Protein AF-A0A812MMH2-F1 (afdb_monomer)

Organism: Symbiodinium pilosum (NCBI:txid2952)

Radius of gyration: 21.95 Å; Cα contacts (8 Å, |Δi|>4): 73; chains: 1; bounding box: 48×51×61 Å

Foldseek 3Di:
DVVLCVQQVVCVVPLVSNLVSLLLVLLVCLVDPDDDLVVVLVVVVVVVCVVPVPNDDVVNVVVSVVSSVSSVVSSVVCNVVLVVVLVVLVVVVVPADPVNLLVVLVVVVVVVCVVPVVVCVVDPDDSVVSSVVSVVVSVLSNCCNVVVVVSVVVVVVVVVVVVVVVVVCPPDDDDD

Nearest PDB structures (foldseek):
  8oup-assembly1_A  TM=8.060E-01  e=2.004E+00  Spisula solidissima

Structure (mmCIF, N/CA/C/O backbone):
data_AF-A0A812MMH2-F1
#
_entry.id   AF-A0A812MMH2-F1
#
loop_
_atom_site.group_PDB
_atom_site.id
_atom_site.type_symbol
_atom_site.label_atom_id
_atom_site.label_alt_id
_atom_site.label_comp_id
_atom_site.label_asym_id
_atom_site.label_entity_id
_atom_site.label_seq_id
_atom_site.pdbx_PDB_ins_code
_atom_site.Cartn_x
_atom_site.Cartn_y
_atom_site.Cartn_z
_atom_site.occupancy
_atom_site.B_iso_or_equiv
_atom_site.auth_seq_id
_atom_site.auth_comp_id
_atom_site.auth_asym_id
_atom_site.auth_atom_id
_atom_site.pdbx_PDB_model_num
ATOM 1 N N . MET A 1 1 ? 3.562 -6.654 -10.332 1.00 79.25 1 MET A N 1
ATOM 2 C CA . MET A 1 1 ? 4.452 -5.622 -10.907 1.00 79.25 1 MET A CA 1
ATOM 3 C C . MET A 1 1 ? 3.848 -4.987 -12.151 1.00 79.25 1 MET A C 1
ATOM 5 O O . MET A 1 1 ? 3.617 -3.795 -12.095 1.00 79.25 1 MET A O 1
ATOM 9 N N . LEU A 1 2 ? 3.493 -5.737 -13.207 1.00 83.69 2 LEU A N 1
ATOM 10 C CA . LEU A 1 2 ? 2.845 -5.151 -14.400 1.00 83.69 2 LEU A CA 1
ATOM 11 C C . LEU A 1 2 ? 1.553 -4.379 -14.085 1.00 83.69 2 LEU A C 1
ATOM 13 O O . LEU A 1 2 ? 1.425 -3.246 -14.514 1.00 83.69 2 LEU A O 1
ATOM 17 N N . TYR A 1 3 ? 0.666 -4.926 -13.249 1.00 85.38 3 TYR A N 1
ATOM 18 C CA . TYR A 1 3 ? -0.544 -4.208 -12.819 1.00 85.38 3 TYR A CA 1
ATOM 19 C C . TYR A 1 3 ? -0.243 -2.861 -12.134 1.00 85.38 3 TYR A C 1
ATOM 21 O O . TYR A 1 3 ? -0.952 -1.887 -12.333 1.00 85.38 3 TYR A O 1
ATOM 29 N N . ALA A 1 4 ? 0.857 -2.767 -11.379 1.00 89.06 4 ALA A N 1
ATOM 30 C CA . ALA A 1 4 ? 1.245 -1.509 -10.741 1.00 89.06 4 ALA A CA 1
ATOM 31 C C . ALA A 1 4 ? 1.717 -0.457 -11.761 1.00 89.06 4 ALA A C 1
ATOM 33 O O . ALA A 1 4 ? 1.669 0.731 -11.465 1.00 89.06 4 ALA A O 1
ATOM 34 N N . MET A 1 5 ? 2.144 -0.859 -12.966 1.00 91.25 5 MET A N 1
ATOM 35 C CA . MET A 1 5 ? 2.542 0.085 -14.018 1.00 91.25 5 MET A CA 1
ATOM 36 C C . MET A 1 5 ? 1.373 0.911 -14.540 1.00 91.25 5 MET A C 1
ATOM 38 O O . MET A 1 5 ? 1.577 2.070 -14.892 1.00 91.25 5 MET A O 1
ATOM 42 N N . GLU A 1 6 ? 0.162 0.347 -14.541 1.00 90.94 6 GLU A N 1
ATOM 43 C CA . GLU A 1 6 ? -1.059 1.062 -14.932 1.00 90.94 6 GLU A CA 1
ATOM 44 C C . GLU A 1 6 ? -1.321 2.268 -14.024 1.00 90.94 6 GLU A C 1
ATOM 46 O O . GLU A 1 6 ? -1.833 3.281 -14.490 1.00 90.94 6 GLU A O 1
ATOM 51 N N . SER A 1 7 ? -0.901 2.194 -12.758 1.00 89.38 7 SER A N 1
ATOM 52 C CA . SER A 1 7 ? -0.980 3.315 -11.821 1.00 89.38 7 SER A CA 1
ATOM 53 C C . SER A 1 7 ? 0.295 4.158 -11.779 1.00 89.38 7 SER A C 1
ATOM 55 O O . SER A 1 7 ? 0.214 5.377 -11.676 1.00 89.38 7 SER A O 1
ATOM 57 N N . LEU A 1 8 ? 1.484 3.555 -11.859 1.00 93.25 8 LEU A N 1
ATOM 58 C CA . LEU A 1 8 ? 2.752 4.278 -11.701 1.00 93.25 8 LEU A CA 1
ATOM 59 C C . LEU A 1 8 ? 3.052 5.214 -12.877 1.00 93.25 8 LEU A C 1
ATOM 61 O O . LEU A 1 8 ? 3.476 6.348 -12.663 1.00 93.25 8 LEU A O 1
ATOM 65 N N . VAL A 1 9 ? 2.843 4.753 -14.114 1.00 93.69 9 VAL A N 1
ATOM 66 C CA . VAL A 1 9 ? 3.230 5.509 -15.316 1.00 93.69 9 VAL A CA 1
ATOM 67 C C . VAL A 1 9 ? 2.414 6.800 -15.474 1.00 93.69 9 VAL A C 1
ATOM 69 O O . VAL A 1 9 ? 3.031 7.850 -15.658 1.00 93.69 9 VAL A O 1
ATOM 72 N N . PRO A 1 10 ? 1.069 6.802 -15.343 1.00 93.12 10 PRO A N 1
ATOM 73 C CA . PRO A 1 10 ? 0.288 8.037 -15.469 1.00 93.12 10 PRO A CA 1
ATOM 74 C C . PRO A 1 10 ? 0.607 9.088 -14.400 1.00 93.12 10 PRO A C 1
ATOM 76 O O . PRO A 1 10 ? 0.428 10.280 -14.637 1.00 93.12 10 PRO A O 1
ATOM 79 N N . HIS A 1 11 ? 1.087 8.661 -13.229 1.00 91.44 11 HIS A N 1
ATOM 80 C CA . HIS A 1 11 ? 1.333 9.537 -12.084 1.00 91.44 11 HIS A CA 1
ATOM 81 C C . HIS A 1 11 ? 2.805 9.911 -11.894 1.00 91.44 11 HIS A C 1
ATOM 83 O O . HIS A 1 11 ? 3.135 10.552 -10.903 1.00 91.44 11 HIS A O 1
ATOM 89 N N . VAL A 1 12 ? 3.693 9.582 -12.837 1.00 90.31 12 VAL A N 1
ATOM 90 C CA . VAL A 1 12 ? 5.134 9.874 -12.720 1.00 90.31 12 VAL A CA 1
ATOM 91 C C . VAL A 1 12 ? 5.446 11.367 -12.516 1.00 90.31 12 VAL A C 1
ATOM 93 O O . VAL A 1 12 ? 6.431 11.716 -11.872 1.00 90.31 12 VAL A O 1
ATOM 96 N N . GLY A 1 13 ? 4.590 12.261 -13.022 1.00 88.75 13 GLY A N 1
ATOM 97 C CA . GLY A 1 13 ? 4.711 13.711 -12.824 1.00 88.75 13 GLY A CA 1
ATOM 98 C C . GLY A 1 13 ? 4.202 14.222 -11.469 1.00 88.75 13 GLY A C 1
ATOM 99 O O . GLY A 1 13 ? 4.421 15.384 -11.141 1.00 88.75 13 GLY A O 1
ATOM 100 N N . ASN A 1 14 ? 3.525 13.383 -10.681 1.00 92.81 14 ASN A N 1
ATOM 101 C CA . ASN A 1 14 ? 3.019 13.710 -9.352 1.00 92.81 14 ASN A CA 1
ATOM 102 C C . ASN A 1 14 ? 3.778 12.877 -8.312 1.00 92.81 14 ASN A C 1
ATOM 104 O O . ASN A 1 14 ? 3.483 11.702 -8.103 1.00 92.81 14 ASN A O 1
ATOM 108 N N . ILE A 1 15 ? 4.766 13.498 -7.664 1.00 87.56 15 ILE A N 1
ATOM 109 C CA . ILE A 1 15 ? 5.694 12.817 -6.748 1.00 87.56 15 ILE A CA 1
ATOM 110 C C . ILE A 1 15 ? 4.958 12.171 -5.570 1.00 87.56 15 ILE A C 1
ATOM 112 O O . ILE A 1 15 ? 5.298 11.046 -5.197 1.00 87.56 15 ILE A O 1
ATOM 116 N N . ASP A 1 16 ? 3.955 12.855 -5.016 1.00 90.25 16 ASP A N 1
ATOM 117 C CA . ASP A 1 16 ? 3.184 12.362 -3.875 1.00 90.25 16 ASP A CA 1
ATOM 118 C C . ASP A 1 16 ? 2.373 11.133 -4.280 1.00 90.25 16 ASP A C 1
ATOM 120 O O . ASP A 1 16 ? 2.461 10.080 -3.648 1.00 90.25 16 ASP A O 1
ATOM 124 N N . ARG A 1 17 ? 1.672 11.213 -5.418 1.00 90.88 17 ARG A N 1
ATOM 125 C CA . ARG A 1 17 ? 0.897 10.077 -5.920 1.00 90.88 17 ARG A CA 1
ATOM 126 C C . ARG A 1 17 ? 1.788 8.902 -6.315 1.00 90.88 17 ARG A C 1
ATOM 128 O O . ARG A 1 17 ? 1.475 7.760 -6.001 1.00 90.88 17 ARG A O 1
ATOM 135 N N . MET A 1 18 ? 2.921 9.164 -6.964 1.00 90.88 18 MET A N 1
ATOM 136 C CA . MET A 1 18 ? 3.900 8.129 -7.298 1.00 90.88 18 MET A CA 1
ATOM 137 C C . MET A 1 18 ? 4.425 7.427 -6.040 1.00 90.88 18 MET A C 1
ATOM 139 O O . MET A 1 18 ? 4.677 6.223 -6.071 1.00 90.88 18 MET A O 1
ATOM 143 N N . GLN A 1 19 ? 4.591 8.159 -4.936 1.00 91.94 19 GLN A N 1
ATOM 144 C CA . GLN A 1 19 ? 5.002 7.574 -3.668 1.00 91.94 19 GLN A CA 1
ATOM 145 C C . GLN A 1 19 ? 3.941 6.635 -3.094 1.00 91.94 19 GLN A C 1
ATOM 147 O O . GLN A 1 19 ? 4.288 5.506 -2.759 1.00 91.94 19 GLN A O 1
ATOM 152 N N . GLU A 1 20 ? 2.669 7.037 -3.073 1.00 92.00 20 GLU A N 1
ATOM 153 C CA . GLU A 1 20 ? 1.567 6.162 -2.643 1.00 92.00 20 GLU A CA 1
ATOM 154 C C . GLU A 1 20 ? 1.530 4.854 -3.451 1.00 92.00 20 GLU A C 1
ATOM 156 O O . GLU A 1 20 ? 1.421 3.764 -2.889 1.00 92.00 20 GLU A O 1
ATOM 161 N N . GLU A 1 21 ? 1.680 4.939 -4.775 1.00 93.31 21 GLU A N 1
ATOM 162 C CA . GLU A 1 21 ? 1.699 3.756 -5.643 1.00 93.31 21 GLU A CA 1
ATOM 163 C C . GLU A 1 21 ? 2.928 2.864 -5.380 1.00 93.31 21 GLU A C 1
ATOM 165 O O . GLU A 1 21 ? 2.834 1.634 -5.425 1.00 93.31 21 GLU A O 1
ATOM 170 N N . CYS A 1 22 ? 4.084 3.457 -5.053 1.00 94.44 22 CYS A N 1
ATOM 171 C CA . CYS A 1 22 ? 5.267 2.702 -4.632 1.00 94.44 22 CYS A CA 1
ATOM 172 C C . CYS A 1 22 ? 5.052 2.003 -3.281 1.00 94.44 22 CYS A C 1
ATOM 174 O O . CYS A 1 22 ? 5.511 0.873 -3.112 1.00 94.44 22 CYS A O 1
ATOM 176 N N . ASP A 1 23 ? 4.331 2.624 -2.347 1.00 92.94 23 ASP A N 1
ATOM 177 C CA . ASP A 1 23 ? 4.010 2.033 -1.045 1.00 92.94 23 ASP A CA 1
ATOM 178 C C . ASP A 1 23 ? 3.062 0.837 -1.196 1.00 92.94 23 ASP A C 1
ATOM 180 O O . ASP A 1 23 ? 3.296 -0.233 -0.624 1.00 92.94 23 ASP A O 1
ATOM 184 N N . VAL A 1 24 ? 2.038 0.967 -2.046 1.00 93.56 24 VAL A N 1
ATOM 185 C CA . VAL A 1 24 ? 1.138 -0.140 -2.414 1.00 93.56 24 VAL A CA 1
ATOM 186 C C . VAL A 1 24 ? 1.907 -1.268 -3.106 1.00 93.56 24 VAL A C 1
ATOM 188 O O . VAL A 1 24 ? 1.681 -2.454 -2.825 1.00 93.56 24 VAL A O 1
ATOM 191 N N . LEU A 1 25 ? 2.854 -0.929 -3.986 1.00 94.19 25 LEU A N 1
ATOM 192 C CA . LEU A 1 25 ? 3.721 -1.915 -4.619 1.00 94.19 25 LEU A CA 1
ATOM 193 C C . LEU A 1 25 ? 4.608 -2.624 -3.584 1.00 94.19 25 LEU A C 1
ATOM 195 O O . LEU A 1 25 ? 4.672 -3.853 -3.605 1.00 94.19 25 LEU A O 1
ATOM 199 N N . ALA A 1 26 ? 5.226 -1.903 -2.645 1.00 94.00 26 ALA A N 1
ATOM 200 C CA . ALA A 1 26 ? 6.039 -2.487 -1.578 1.00 94.00 26 ALA A CA 1
ATOM 201 C C . ALA A 1 26 ? 5.223 -3.449 -0.695 1.00 94.00 26 ALA A C 1
ATOM 203 O O . ALA A 1 26 ? 5.664 -4.572 -0.442 1.00 94.00 26 ALA A O 1
ATOM 204 N N . LEU A 1 27 ? 4.001 -3.065 -0.304 1.00 93.88 27 LEU A N 1
ATOM 205 C CA . LEU A 1 27 ? 3.056 -3.933 0.412 1.00 93.88 27 LEU A CA 1
ATOM 206 C C . LEU A 1 27 ? 2.749 -5.215 -0.372 1.00 93.88 27 LEU A C 1
ATOM 208 O O . LEU A 1 27 ? 2.783 -6.316 0.178 1.00 93.88 27 LEU A O 1
ATOM 212 N N . THR A 1 28 ? 2.506 -5.088 -1.677 1.00 92.00 28 THR A N 1
ATOM 213 C CA . THR A 1 28 ? 2.198 -6.231 -2.549 1.00 92.00 28 THR A CA 1
ATOM 214 C C . THR A 1 28 ? 3.395 -7.173 -2.701 1.00 92.00 28 THR A C 1
ATOM 216 O O . THR A 1 28 ? 3.227 -8.398 -2.737 1.00 92.00 28 THR A O 1
ATOM 219 N N . LEU A 1 29 ? 4.602 -6.609 -2.805 1.00 92.19 29 LEU A N 1
ATOM 220 C CA . LEU A 1 29 ? 5.851 -7.350 -2.974 1.00 92.19 29 LEU A CA 1
ATOM 221 C C . LEU A 1 29 ? 6.311 -8.038 -1.687 1.00 92.19 29 LEU A C 1
ATOM 223 O O . LEU A 1 29 ? 6.933 -9.092 -1.769 1.00 92.19 29 LEU A O 1
ATOM 227 N N . ALA A 1 30 ? 5.952 -7.507 -0.515 1.00 91.12 30 ALA A N 1
ATOM 228 C CA . ALA A 1 30 ? 6.337 -8.056 0.787 1.00 91.12 30 ALA A CA 1
ATOM 229 C C . ALA A 1 30 ? 5.845 -9.491 1.051 1.00 91.12 30 ALA A C 1
ATOM 231 O O . ALA A 1 30 ? 6.301 -10.137 1.991 1.00 91.12 30 ALA A O 1
ATOM 232 N N . ARG A 1 31 ? 4.909 -9.993 0.238 1.00 86.38 31 ARG A N 1
ATOM 233 C CA . ARG A 1 31 ? 4.396 -11.370 0.310 1.00 86.38 31 ARG A CA 1
ATOM 234 C C . ARG A 1 31 ? 5.301 -12.391 -0.383 1.00 86.38 31 ARG A C 1
ATOM 236 O O . ARG A 1 31 ? 5.044 -13.585 -0.276 1.00 86.38 31 ARG A O 1
ATOM 243 N N . TYR A 1 32 ? 6.300 -11.931 -1.131 1.00 87.88 32 TYR A N 1
ATOM 244 C CA . TYR A 1 32 ? 7.235 -12.778 -1.860 1.00 87.88 32 TYR A CA 1
ATOM 245 C C . TYR A 1 32 ? 8.615 -12.700 -1.204 1.00 87.88 32 TYR A C 1
ATOM 247 O O . TYR A 1 32 ? 9.137 -11.610 -0.977 1.00 87.88 32 TYR A O 1
ATOM 255 N N . ASP A 1 33 ? 9.232 -13.855 -0.956 1.00 80.12 33 ASP A N 1
ATOM 256 C CA . ASP A 1 33 ? 10.525 -13.928 -0.261 1.00 80.12 33 ASP A CA 1
ATOM 257 C C . ASP A 1 33 ? 11.676 -13.337 -1.084 1.00 80.12 33 ASP A C 1
ATOM 259 O O . ASP A 1 33 ? 12.583 -12.696 -0.551 1.00 80.12 33 ASP A O 1
ATOM 263 N N . LYS A 1 34 ? 11.638 -13.530 -2.407 1.00 85.56 34 LYS A N 1
ATOM 264 C CA . LYS A 1 34 ? 12.666 -13.049 -3.329 1.00 85.56 34 LYS A CA 1
ATOM 265 C C . LYS A 1 34 ? 12.030 -12.240 -4.450 1.00 85.56 34 LYS A C 1
ATOM 267 O O . LYS A 1 34 ? 11.317 -12.773 -5.295 1.00 85.56 34 LYS A O 1
ATOM 272 N N . VAL A 1 35 ? 12.332 -10.947 -4.460 1.00 88.88 35 VAL A N 1
ATOM 273 C CA . VAL A 1 35 ? 11.968 -10.016 -5.533 1.00 88.88 35 VAL A CA 1
ATOM 274 C C . VAL A 1 35 ? 13.225 -9.277 -5.959 1.00 88.88 35 VAL A C 1
ATOM 276 O O . VAL A 1 35 ? 13.873 -8.642 -5.122 1.00 88.88 35 VAL A O 1
ATOM 279 N N . THR A 1 36 ? 13.550 -9.355 -7.245 1.00 91.75 36 THR A N 1
ATOM 280 C CA . THR A 1 36 ? 14.695 -8.667 -7.842 1.00 91.75 36 THR A CA 1
ATOM 281 C C . THR A 1 36 ? 14.182 -7.600 -8.807 1.00 91.75 36 THR A C 1
ATOM 283 O O . THR A 1 36 ? 13.728 -7.907 -9.911 1.00 91.75 36 THR A O 1
ATOM 286 N N . LEU A 1 37 ? 14.223 -6.333 -8.394 1.00 93.25 37 LEU A N 1
ATOM 287 C CA . LEU A 1 37 ? 13.716 -5.225 -9.210 1.00 93.25 37 LEU A CA 1
ATOM 288 C C . LEU A 1 37 ? 14.563 -5.007 -10.477 1.00 93.25 37 LEU A C 1
ATOM 290 O O . LEU A 1 37 ? 14.016 -4.769 -11.553 1.00 93.25 37 LEU A O 1
ATOM 294 N N . SER A 1 38 ? 15.877 -5.210 -10.398 1.00 93.81 38 SER A N 1
ATOM 295 C CA . SER A 1 38 ? 16.785 -5.098 -11.547 1.00 93.81 38 SER A CA 1
ATOM 296 C C . SER A 1 38 ? 16.548 -6.155 -12.641 1.00 93.81 38 SER A C 1
ATOM 298 O O . SER A 1 38 ? 16.654 -5.852 -13.835 1.00 93.81 38 SER A O 1
ATOM 300 N N . GLU A 1 39 ? 16.169 -7.383 -12.270 1.00 94.25 39 GLU A N 1
ATOM 301 C CA . GLU A 1 39 ? 15.783 -8.429 -13.232 1.00 94.25 39 GLU A CA 1
ATOM 302 C C . GLU A 1 39 ? 14.483 -8.047 -13.944 1.00 94.25 39 GLU A C 1
ATOM 304 O O . GLU A 1 39 ? 14.403 -8.127 -15.171 1.00 94.25 39 GLU A O 1
ATOM 309 N N . PHE A 1 40 ? 13.491 -7.545 -13.197 1.00 94.38 40 PHE A N 1
ATOM 310 C CA . PHE A 1 40 ? 12.254 -7.042 -13.792 1.00 94.38 40 PHE A CA 1
ATOM 311 C C . PHE A 1 40 ? 12.525 -5.885 -14.763 1.00 94.38 40 PHE A C 1
ATOM 313 O O . PHE A 1 40 ? 12.014 -5.915 -15.882 1.00 94.38 40 PHE A O 1
ATOM 320 N N . LYS A 1 41 ? 13.375 -4.913 -14.389 1.00 95.19 41 LYS A N 1
ATOM 321 C CA . LYS A 1 41 ? 13.818 -3.824 -15.281 1.00 95.19 41 LYS A CA 1
ATOM 322 C C . LYS A 1 41 ? 14.360 -4.378 -16.595 1.00 95.19 41 LYS A C 1
ATOM 324 O O . LYS A 1 41 ? 13.926 -3.969 -17.666 1.00 95.19 41 LYS A O 1
ATOM 329 N N . SER A 1 42 ? 15.276 -5.340 -16.518 1.00 95.81 42 SER A N 1
ATOM 330 C CA . SER A 1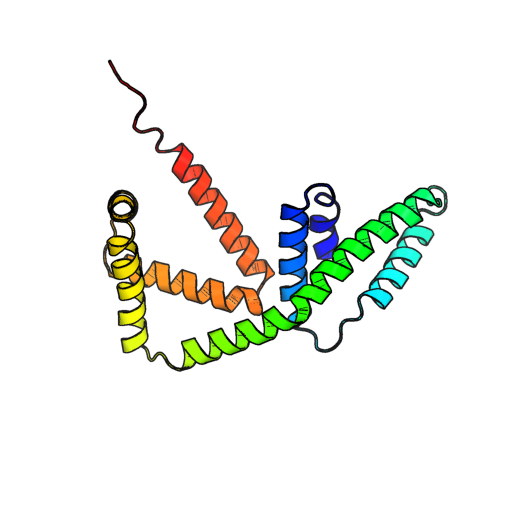 42 ? 15.927 -5.922 -17.697 1.00 95.81 42 SER A CA 1
ATOM 331 C C . SER A 1 42 ? 14.913 -6.554 -18.656 1.00 95.81 42 SER A C 1
ATOM 333 O O . SER A 1 42 ? 14.933 -6.276 -19.857 1.00 95.81 42 SER A O 1
ATOM 335 N N . VAL A 1 43 ? 13.974 -7.342 -18.121 1.00 95.81 43 VAL A N 1
ATOM 336 C CA . VAL A 1 43 ? 12.907 -7.983 -18.907 1.00 95.81 43 VAL A CA 1
ATOM 337 C C . VAL A 1 43 ? 11.928 -6.953 -19.477 1.00 95.81 43 VAL A C 1
ATOM 339 O O . VAL A 1 43 ? 11.543 -7.053 -20.643 1.00 95.81 43 VAL A O 1
ATOM 342 N N . MET A 1 44 ? 11.553 -5.938 -18.695 1.00 94.81 44 MET A N 1
ATOM 343 C CA . MET A 1 44 ? 10.671 -4.852 -19.131 1.00 94.81 44 MET A CA 1
ATOM 344 C 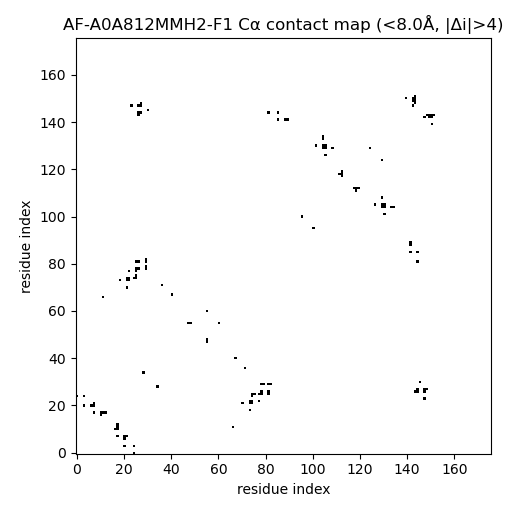C . MET A 1 44 ? 11.273 -4.099 -20.321 1.00 94.81 44 MET A C 1
ATOM 346 O O . MET A 1 44 ? 10.613 -3.935 -21.343 1.00 94.81 44 MET A O 1
ATOM 350 N N . PHE A 1 45 ? 12.544 -3.708 -20.234 1.00 95.94 45 PHE A N 1
ATOM 351 C CA . PHE A 1 45 ? 13.234 -2.997 -21.309 1.00 95.94 45 PHE A CA 1
ATOM 352 C C . PHE A 1 45 ? 13.392 -3.848 -22.569 1.00 95.94 45 PHE A C 1
ATOM 354 O O . PHE A 1 45 ? 13.138 -3.368 -23.672 1.00 95.94 45 PHE A O 1
ATOM 361 N N . ALA A 1 46 ? 13.775 -5.120 -22.426 1.00 96.38 46 ALA A N 1
ATOM 362 C CA . ALA A 1 46 ? 13.839 -6.040 -23.561 1.00 96.38 46 ALA A CA 1
ATOM 363 C C . ALA A 1 46 ? 12.471 -6.179 -24.254 1.00 96.38 46 ALA A C 1
ATOM 365 O O . ALA A 1 46 ? 12.390 -6.145 -25.483 1.00 96.38 46 ALA A O 1
ATOM 366 N N . SER A 1 47 ? 11.395 -6.256 -23.466 1.00 95.50 47 SER A N 1
ATOM 367 C CA . SER A 1 47 ? 10.025 -6.340 -23.978 1.00 95.50 47 SER A CA 1
ATOM 368 C C . SER A 1 47 ? 9.610 -5.060 -24.711 1.00 95.50 47 SER A C 1
ATOM 370 O O . SER A 1 47 ? 9.118 -5.137 -25.832 1.00 95.50 47 SER A O 1
ATOM 372 N N . LEU A 1 48 ? 9.861 -3.880 -24.134 1.00 94.12 48 LEU A N 1
ATOM 373 C CA . LEU A 1 48 ? 9.522 -2.592 -24.752 1.00 94.12 48 LEU A CA 1
ATOM 374 C C . LEU A 1 48 ? 10.258 -2.370 -26.083 1.00 94.12 48 LEU A C 1
ATOM 376 O O . LEU A 1 48 ? 9.628 -1.985 -27.068 1.00 94.12 48 LEU A O 1
ATOM 380 N N . ARG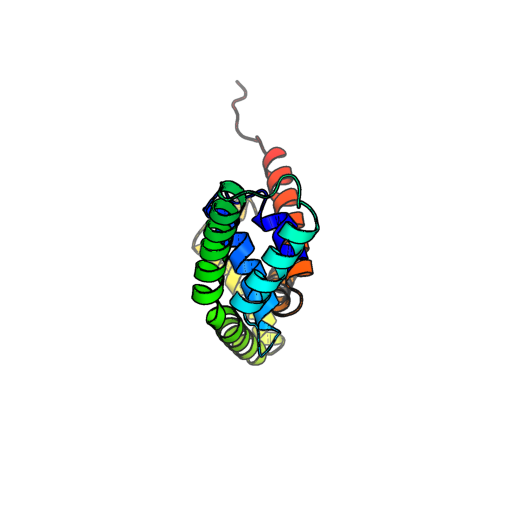 A 1 49 ? 11.559 -2.687 -26.144 1.00 95.25 49 ARG A N 1
ATOM 381 C CA . ARG A 1 49 ? 12.358 -2.632 -27.384 1.00 95.25 49 ARG A CA 1
ATOM 382 C C . ARG A 1 49 ? 11.789 -3.532 -28.476 1.00 95.25 49 ARG A C 1
ATOM 384 O O . ARG A 1 49 ? 11.695 -3.117 -29.626 1.00 95.25 49 ARG A O 1
ATOM 391 N N . SER A 1 50 ? 11.414 -4.755 -28.103 1.00 96.12 50 SER A N 1
ATOM 392 C CA . SER A 1 50 ? 10.865 -5.751 -29.027 1.00 96.12 50 SER A CA 1
ATOM 393 C C . SER A 1 50 ? 9.492 -5.343 -29.572 1.00 96.12 50 SER A C 1
ATOM 395 O O . SER A 1 50 ? 9.197 -5.568 -30.743 1.00 96.12 50 SER A O 1
ATOM 397 N N . LEU A 1 51 ? 8.662 -4.703 -28.743 1.00 95.50 51 LEU A N 1
ATOM 398 C CA . LEU A 1 51 ? 7.310 -4.281 -29.120 1.00 95.50 51 LEU A CA 1
ATOM 399 C C . LEU A 1 51 ? 7.274 -2.960 -29.900 1.00 95.50 51 LEU A C 1
ATOM 401 O O . LEU A 1 51 ? 6.337 -2.731 -30.662 1.00 95.50 51 LEU A O 1
ATOM 405 N N . LEU A 1 52 ? 8.269 -2.084 -29.723 1.00 94.00 52 LEU A N 1
ATOM 406 C CA . LEU A 1 52 ? 8.312 -0.752 -30.338 1.00 94.00 52 LEU A CA 1
ATOM 407 C C . LEU A 1 52 ?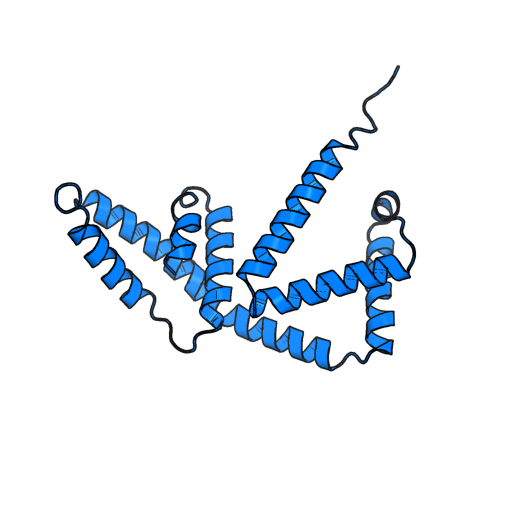 9.591 -0.498 -31.164 1.00 94.00 52 LEU A C 1
ATOM 409 O O . LEU A 1 52 ? 10.142 0.601 -31.088 1.00 94.00 52 LEU A O 1
ATOM 413 N N . PRO A 1 53 ? 10.071 -1.440 -31.999 1.00 90.69 53 PRO A N 1
ATOM 414 C CA . PRO A 1 53 ? 11.415 -1.380 -32.581 1.00 90.69 53 PRO A CA 1
ATOM 415 C C . PRO A 1 53 ? 11.634 -0.176 -33.508 1.00 90.69 53 PRO A C 1
ATOM 417 O O . PRO A 1 53 ? 12.753 0.306 -33.637 1.00 90.69 53 PRO A O 1
ATOM 420 N N . SER A 1 54 ? 10.576 0.341 -34.140 1.00 93.44 54 SER A N 1
ATOM 421 C CA . SER A 1 54 ? 10.656 1.488 -35.054 1.00 93.44 54 SER A CA 1
ATOM 422 C C . SER A 1 54 ? 10.539 2.854 -34.368 1.00 93.44 54 SER A C 1
ATOM 424 O O . SER A 1 54 ? 10.740 3.876 -35.018 1.00 93.44 54 SER A O 1
ATOM 426 N N . ARG A 1 55 ? 10.148 2.894 -33.087 1.00 92.94 55 ARG A N 1
ATOM 427 C CA . ARG A 1 55 ? 9.938 4.135 -32.313 1.00 92.94 55 ARG A CA 1
ATOM 428 C C . ARG A 1 55 ? 10.891 4.257 -31.134 1.00 92.94 55 ARG A C 1
ATOM 430 O O . ARG A 1 55 ? 11.189 5.366 -30.702 1.00 92.94 55 ARG A O 1
ATOM 437 N N . TRP A 1 56 ? 11.340 3.122 -30.613 1.00 94.88 56 TRP A N 1
ATOM 438 C CA . TRP A 1 56 ? 12.228 3.060 -29.474 1.00 94.88 56 TRP A CA 1
ATOM 439 C C . TRP A 1 56 ? 13.584 3.673 -29.821 1.00 94.88 56 TRP A C 1
ATOM 441 O O . TRP A 1 56 ? 14.261 3.247 -30.754 1.00 94.88 56 TRP A O 1
ATOM 451 N N . ASN A 1 57 ? 13.972 4.691 -29.064 1.00 95.19 57 ASN A N 1
ATOM 452 C CA . ASN A 1 57 ? 15.208 5.436 -29.265 1.00 95.19 57 ASN A CA 1
ATOM 453 C C . ASN A 1 57 ? 15.878 5.719 -27.907 1.00 95.19 57 ASN A C 1
ATOM 455 O O . ASN A 1 57 ? 15.366 5.341 -26.852 1.00 95.19 57 ASN A O 1
ATOM 459 N N . MET A 1 58 ? 17.010 6.422 -27.934 1.00 95.69 58 MET A N 1
ATOM 460 C CA . MET A 1 58 ? 17.777 6.739 -26.725 1.00 95.69 58 MET A CA 1
ATOM 461 C C . MET A 1 58 ? 17.017 7.625 -25.722 1.00 95.69 58 MET A C 1
ATOM 463 O O . MET A 1 58 ? 17.245 7.538 -24.520 1.00 95.69 58 MET A O 1
ATOM 467 N N 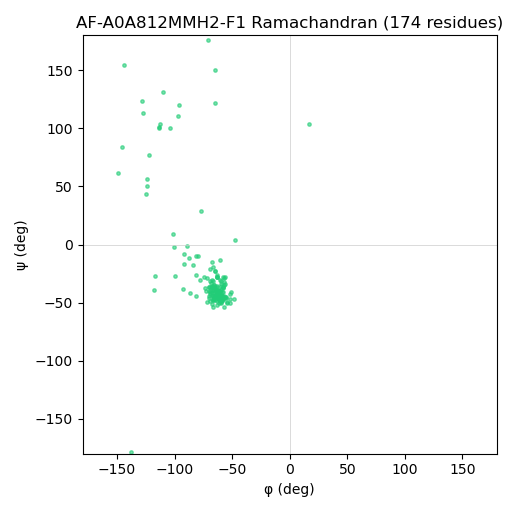. GLU A 1 59 ? 16.088 8.464 -26.180 1.00 96.62 59 GLU A N 1
ATOM 468 C CA . GLU A 1 59 ? 15.266 9.285 -25.283 1.00 96.62 59 GLU A CA 1
ATOM 469 C C . GLU A 1 59 ? 14.291 8.415 -24.485 1.00 96.62 59 GLU A C 1
ATOM 471 O O . GLU A 1 59 ? 14.143 8.606 -23.279 1.00 96.62 59 GLU A O 1
ATOM 476 N N . HIS A 1 60 ? 13.691 7.407 -25.128 1.00 95.69 60 HIS A N 1
ATOM 477 C CA . HIS A 1 60 ? 12.846 6.428 -24.444 1.00 95.69 60 HIS A CA 1
ATOM 478 C C . HIS A 1 60 ? 13.657 5.616 -23.424 1.00 95.69 60 HIS A C 1
ATOM 480 O O . HIS A 1 60 ? 13.199 5.439 -22.298 1.00 95.69 60 HIS A O 1
ATOM 486 N N . GLU A 1 61 ? 14.872 5.179 -23.777 1.00 96.19 61 GLU A N 1
ATOM 487 C CA . GLU A 1 61 ? 15.783 4.490 -22.847 1.00 96.19 61 GLU A CA 1
ATOM 488 C C . GLU A 1 61 ? 16.036 5.308 -21.583 1.00 96.19 61 GLU A C 1
ATOM 490 O O . GLU A 1 61 ? 15.877 4.806 -20.469 1.00 96.19 61 GLU A O 1
ATOM 495 N N . ASN A 1 62 ? 16.396 6.579 -21.756 1.00 96.69 62 ASN A N 1
ATOM 496 C CA . ASN A 1 62 ? 16.700 7.476 -20.650 1.00 96.69 62 ASN A CA 1
ATOM 497 C C . ASN A 1 62 ? 15.458 7.737 -19.789 1.00 96.69 62 ASN A C 1
ATOM 499 O O . ASN A 1 62 ? 15.536 7.653 -18.563 1.00 96.69 62 ASN A O 1
ATOM 503 N N . ALA A 1 63 ? 14.303 7.991 -20.414 1.00 94.94 63 ALA A N 1
ATOM 504 C CA . ALA A 1 63 ? 13.052 8.259 -19.709 1.00 94.94 63 ALA A CA 1
ATOM 505 C C . ALA A 1 63 ? 12.586 7.054 -18.876 1.00 94.94 63 ALA A C 1
ATOM 507 O O . ALA A 1 63 ? 12.293 7.196 -17.688 1.00 94.94 63 ALA A O 1
ATOM 508 N N . TRP A 1 64 ? 12.568 5.855 -19.467 1.00 95.75 64 TRP A N 1
ATOM 509 C CA . TRP A 1 64 ? 12.203 4.629 -18.753 1.00 95.75 64 TRP A CA 1
ATOM 510 C C . TRP A 1 64 ? 13.234 4.248 -17.688 1.00 95.75 64 TRP A C 1
ATOM 512 O O . TRP A 1 64 ? 12.869 3.670 -16.662 1.00 95.75 64 TRP A O 1
ATOM 522 N N . THR A 1 65 ? 14.511 4.583 -17.900 1.00 96.12 65 THR A N 1
ATOM 523 C CA . THR A 1 65 ? 15.581 4.324 -16.923 1.00 96.12 65 THR A CA 1
ATOM 524 C C . THR A 1 65 ? 15.381 5.182 -15.694 1.00 96.12 65 THR A C 1
ATOM 526 O O . THR A 1 65 ? 15.309 4.639 -14.593 1.00 96.12 65 THR A O 1
ATOM 529 N N . TRP A 1 66 ? 15.197 6.485 -15.897 1.00 94.88 66 TRP A N 1
ATOM 530 C CA . TRP A 1 66 ? 14.915 7.428 -14.826 1.00 94.88 66 TRP A CA 1
ATOM 531 C C . TRP A 1 66 ? 13.640 7.051 -14.060 1.00 94.88 66 TRP A C 1
ATOM 533 O O . TRP A 1 66 ? 13.664 6.955 -12.833 1.00 94.88 66 TRP A O 1
ATOM 543 N N . PHE A 1 67 ? 12.547 6.751 -14.774 1.00 94.94 67 PHE A N 1
ATOM 544 C CA . PHE A 1 67 ? 11.293 6.317 -14.155 1.00 94.94 67 PHE A CA 1
ATOM 545 C C . PHE A 1 67 ? 11.507 5.103 -13.247 1.00 94.94 67 PHE A C 1
ATOM 547 O O . PHE A 1 67 ? 11.085 5.105 -12.088 1.00 94.94 67 PHE A O 1
ATOM 554 N N . TRP A 1 68 ? 12.187 4.071 -13.754 1.00 95.75 68 TRP A N 1
ATOM 555 C CA . TRP A 1 68 ? 12.412 2.858 -12.981 1.00 95.75 68 TRP A CA 1
ATOM 556 C C . TRP A 1 68 ? 13.333 3.093 -11.784 1.00 95.75 68 TRP A C 1
ATOM 558 O O . TRP A 1 68 ? 13.057 2.571 -10.711 1.00 95.75 68 TRP A O 1
ATOM 568 N N . GLU A 1 69 ? 14.384 3.901 -11.924 1.00 94.50 69 GLU A N 1
ATOM 569 C CA . GLU A 1 69 ? 15.266 4.258 -10.805 1.00 94.50 69 GLU A CA 1
ATOM 570 C C . GLU A 1 69 ? 14.503 4.963 -9.679 1.00 94.50 69 GLU A C 1
ATOM 572 O O . GLU A 1 69 ? 14.737 4.686 -8.500 1.00 94.50 69 GLU A O 1
ATOM 577 N N . CYS A 1 70 ? 13.542 5.828 -10.018 1.00 93.50 70 CYS A N 1
ATOM 578 C CA . CYS A 1 70 ? 12.659 6.445 -9.033 1.00 93.50 70 CYS A CA 1
ATOM 579 C C . CYS A 1 70 ? 11.786 5.412 -8.305 1.00 93.50 70 CYS A C 1
ATOM 581 O O . CYS A 1 70 ? 11.680 5.468 -7.076 1.00 93.50 70 CYS A O 1
ATOM 583 N N . VAL A 1 71 ? 11.182 4.471 -9.041 1.00 94.75 71 VAL A N 1
ATOM 584 C CA . VAL A 1 71 ? 10.363 3.392 -8.462 1.00 94.75 71 VAL A CA 1
ATOM 585 C C . VAL A 1 71 ? 11.213 2.487 -7.572 1.00 94.75 71 VAL A C 1
ATOM 587 O O . VAL A 1 71 ? 10.877 2.277 -6.410 1.00 94.75 71 VAL A O 1
ATOM 590 N N . GLU A 1 72 ? 12.334 1.990 -8.089 1.00 95.00 72 GLU A N 1
ATOM 591 C CA . GLU A 1 72 ? 13.247 1.082 -7.393 1.00 95.00 72 GLU A CA 1
ATOM 592 C C . GLU A 1 72 ? 13.757 1.702 -6.094 1.00 95.00 72 GLU A C 1
ATOM 594 O O . GLU A 1 72 ? 13.641 1.092 -5.033 1.00 95.00 72 GLU A O 1
ATOM 599 N N . LYS A 1 73 ? 14.205 2.962 -6.137 1.00 94.12 73 LYS A N 1
ATOM 600 C CA . LYS A 1 73 ? 14.653 3.684 -4.943 1.00 94.12 73 LYS A CA 1
ATOM 601 C C . LYS A 1 73 ? 13.571 3.755 -3.860 1.00 94.12 73 LYS A C 1
ATOM 603 O O . LYS A 1 73 ? 13.875 3.526 -2.691 1.00 94.12 73 LYS A O 1
ATOM 608 N N . LYS A 1 74 ? 12.327 4.095 -4.222 1.00 93.50 74 LYS A N 1
ATOM 609 C CA . LYS A 1 74 ? 11.218 4.230 -3.259 1.00 93.50 74 LYS A CA 1
ATOM 610 C C . LYS A 1 74 ? 10.788 2.875 -2.696 1.00 93.50 74 LYS A C 1
ATOM 612 O O . LYS A 1 74 ? 10.642 2.736 -1.485 1.00 93.50 74 LYS A O 1
ATOM 617 N N . VAL A 1 75 ? 10.627 1.873 -3.559 1.00 94.25 75 VAL A N 1
ATOM 618 C CA . VAL A 1 75 ? 10.203 0.527 -3.150 1.00 94.25 75 VAL A CA 1
ATOM 619 C C . VAL A 1 75 ? 11.244 -0.118 -2.237 1.00 94.25 75 VAL A C 1
ATOM 621 O O . VAL A 1 75 ? 10.873 -0.684 -1.211 1.00 94.25 75 VAL A O 1
ATOM 624 N N . GLU A 1 76 ? 12.537 0.002 -2.551 1.00 93.12 76 GLU A N 1
ATOM 625 C CA . GLU A 1 76 ? 13.589 -0.582 -1.711 1.00 93.12 76 GLU A CA 1
ATOM 626 C C . GLU A 1 76 ? 13.748 0.142 -0.374 1.00 93.12 76 GLU A C 1
ATOM 628 O O . GLU A 1 76 ? 13.922 -0.515 0.654 1.00 93.12 76 GLU A O 1
ATOM 633 N N . ALA A 1 77 ? 13.593 1.472 -0.345 1.00 92.50 77 ALA A N 1
ATOM 634 C CA . ALA A 1 77 ? 13.569 2.223 0.910 1.00 92.50 77 ALA A CA 1
ATOM 635 C C . ALA A 1 77 ? 12.465 1.723 1.860 1.00 92.50 77 ALA A C 1
ATOM 637 O O . ALA A 1 77 ? 12.659 1.707 3.077 1.00 92.50 77 ALA A O 1
ATOM 638 N N . ASN A 1 78 ? 11.342 1.257 1.303 1.00 90.00 78 ASN A N 1
ATOM 639 C CA . ASN A 1 78 ? 10.176 0.836 2.072 1.00 90.00 78 ASN A CA 1
ATOM 640 C C . ASN A 1 78 ? 10.045 -0.683 2.250 1.00 90.00 78 ASN A C 1
ATOM 642 O O . ASN A 1 78 ? 9.156 -1.137 2.967 1.00 90.00 78 ASN A O 1
ATOM 646 N N . ARG A 1 79 ? 10.941 -1.490 1.673 1.00 87.69 79 ARG A N 1
ATOM 647 C CA . ARG A 1 79 ? 10.805 -2.955 1.588 1.00 87.69 79 ARG A CA 1
ATOM 648 C C . ARG A 1 79 ? 10.654 -3.667 2.930 1.00 87.69 79 ARG A C 1
ATOM 650 O O . ARG A 1 79 ? 9.917 -4.646 3.036 1.00 87.69 79 ARG A O 1
ATOM 657 N N . GLN A 1 80 ? 11.348 -3.195 3.961 1.00 86.19 80 GLN A N 1
ATOM 658 C CA . GLN A 1 80 ? 11.342 -3.841 5.276 1.00 86.19 80 GLN A CA 1
ATOM 659 C C . GLN A 1 80 ? 10.078 -3.538 6.096 1.00 86.19 80 GLN A C 1
ATOM 661 O O . GLN A 1 80 ? 9.633 -4.384 6.882 1.00 86.19 80 GLN A O 1
ATOM 666 N N . PHE A 1 81 ? 9.478 -2.360 5.899 1.00 89.75 81 PHE A N 1
ATOM 667 C CA . PHE A 1 81 ? 8.416 -1.847 6.763 1.00 89.75 81 PHE A CA 1
ATOM 668 C C . PHE A 1 81 ? 7.140 -2.697 6.739 1.00 89.75 81 PHE A C 1
ATOM 670 O O . PHE A 1 81 ? 6.655 -3.017 7.827 1.00 89.75 81 PHE A O 1
ATOM 677 N N . PRO A 1 82 ? 6.626 -3.167 5.580 1.00 92.25 82 PRO A N 1
ATOM 678 C CA . PRO A 1 82 ? 5.448 -4.026 5.541 1.00 92.25 82 PRO A CA 1
ATOM 679 C C . PRO A 1 82 ? 5.547 -5.241 6.464 1.00 92.25 82 PRO A C 1
ATOM 681 O O . PRO A 1 82 ? 4.641 -5.514 7.249 1.00 92.25 82 PRO A O 1
ATOM 684 N N . SER A 1 83 ? 6.679 -5.947 6.424 1.00 89.69 83 SER A N 1
ATOM 685 C CA . SER A 1 83 ? 6.890 -7.153 7.229 1.00 89.69 83 SER A CA 1
ATOM 686 C C . SER A 1 83 ? 6.984 -6.848 8.731 1.00 89.69 83 SER A C 1
ATOM 688 O O . SER A 1 83 ? 6.501 -7.619 9.567 1.00 89.69 83 SER A O 1
ATOM 690 N N . GLN A 1 84 ? 7.597 -5.717 9.089 1.00 91.62 84 GLN A N 1
ATOM 691 C CA . GLN A 1 84 ? 7.767 -5.280 10.469 1.00 91.62 84 GLN A CA 1
ATOM 692 C C . GLN A 1 84 ? 6.433 -4.827 11.067 1.00 91.62 84 GLN A C 1
ATOM 694 O O . GLN A 1 84 ? 6.052 -5.283 12.148 1.00 91.62 84 GLN A O 1
ATOM 699 N N . TYR A 1 85 ? 5.702 -3.970 10.355 1.00 93.75 85 TYR A N 1
ATOM 700 C CA . TYR A 1 85 ? 4.435 -3.417 10.820 1.00 93.75 85 TYR A CA 1
ATOM 701 C C . TYR A 1 85 ? 3.333 -4.468 10.857 1.00 93.75 85 TYR A C 1
ATOM 703 O O . TYR A 1 85 ? 2.617 -4.542 11.853 1.00 93.75 85 TYR A O 1
ATOM 711 N N . HIS A 1 86 ? 3.262 -5.361 9.864 1.00 93.69 86 HIS A N 1
ATOM 712 C CA . HIS A 1 86 ? 2.325 -6.484 9.900 1.00 93.69 86 HIS A CA 1
ATOM 713 C C . HIS A 1 86 ? 2.567 -7.374 11.126 1.00 93.69 86 HIS A C 1
ATOM 715 O O . HIS A 1 86 ? 1.630 -7.739 11.835 1.00 93.69 86 HIS A O 1
ATOM 721 N N . ARG A 1 87 ? 3.831 -7.687 11.437 1.00 93.12 87 ARG A N 1
ATOM 722 C CA . ARG A 1 87 ? 4.182 -8.485 12.621 1.00 93.12 87 ARG A CA 1
ATOM 723 C C . ARG A 1 87 ? 3.777 -7.792 13.919 1.00 93.12 87 ARG A C 1
ATOM 725 O O . ARG A 1 87 ? 3.231 -8.450 14.803 1.00 93.12 87 ARG A O 1
ATOM 732 N N . CYS A 1 88 ? 4.037 -6.489 14.024 1.00 94.94 88 CYS A N 1
ATOM 733 C CA . CYS A 1 88 ? 3.656 -5.684 15.182 1.00 94.94 88 CYS A CA 1
ATOM 734 C C . CYS A 1 88 ? 2.133 -5.670 15.364 1.00 94.94 88 CYS A C 1
ATOM 736 O O . CYS A 1 88 ? 1.642 -6.027 16.433 1.00 94.94 88 CYS A O 1
ATOM 738 N N . LEU A 1 89 ? 1.389 -5.369 14.296 1.00 94.44 89 LEU A N 1
ATOM 739 C CA . LEU A 1 89 ? -0.071 -5.330 14.305 1.00 94.44 89 LEU A CA 1
ATOM 740 C C . LEU A 1 89 ? -0.672 -6.691 14.669 1.00 94.44 89 LEU A C 1
ATOM 742 O O . LEU A 1 89 ? -1.552 -6.768 15.519 1.00 94.44 89 LEU A O 1
ATOM 746 N N . ARG A 1 90 ? -0.168 -7.778 14.077 1.00 94.50 90 ARG A N 1
ATOM 747 C CA . ARG A 1 90 ? -0.631 -9.135 14.388 1.00 94.50 90 ARG A CA 1
ATOM 748 C C . ARG A 1 90 ? -0.380 -9.494 15.852 1.00 94.50 90 ARG A C 1
ATOM 750 O O . ARG A 1 90 ? -1.260 -10.053 16.494 1.00 94.50 90 ARG A O 1
ATOM 757 N N . SER A 1 91 ? 0.800 -9.157 16.378 1.00 95.44 91 SER A N 1
ATOM 758 C CA . SER A 1 91 ? 1.138 -9.365 17.792 1.00 95.44 91 SER A CA 1
ATOM 759 C C . SER A 1 91 ? 0.200 -8.578 18.710 1.00 95.44 91 SER A C 1
ATOM 761 O O . SER A 1 91 ? -0.358 -9.147 19.644 1.00 95.44 91 SER A O 1
ATOM 763 N N . PHE A 1 92 ? -0.032 -7.298 18.406 1.00 94.12 92 PHE A N 1
ATOM 764 C CA . PHE A 1 92 ? -0.964 -6.443 19.140 1.00 94.12 92 PHE A CA 1
ATOM 765 C C . PHE A 1 92 ? -2.378 -7.035 19.160 1.00 94.12 92 PHE A C 1
ATOM 767 O O . PHE A 1 92 ? -2.918 -7.275 20.235 1.00 94.12 92 PHE A O 1
ATOM 774 N N . LEU A 1 93 ? -2.937 -7.361 17.991 1.00 92.81 93 LEU A N 1
ATOM 775 C CA . LEU A 1 93 ? -4.287 -7.919 17.884 1.00 92.81 93 LEU A CA 1
ATOM 776 C C . LEU A 1 93 ? -4.417 -9.279 18.578 1.00 92.81 93 LEU A C 1
ATOM 778 O O . LEU A 1 93 ? -5.443 -9.545 19.188 1.00 92.81 93 LEU A O 1
ATOM 782 N N . SER A 1 94 ? -3.379 -10.121 18.542 1.00 93.25 94 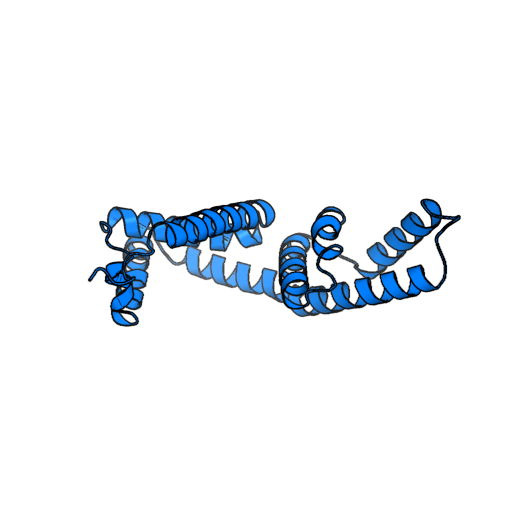SER A N 1
ATOM 783 C CA . SER A 1 94 ? -3.414 -11.440 19.194 1.00 93.25 94 SER A CA 1
ATOM 784 C C . SER A 1 94 ? -3.464 -11.389 20.724 1.00 93.25 94 SER A C 1
ATOM 786 O O . SER A 1 94 ? -3.750 -12.401 21.355 1.00 93.25 94 SER A O 1
ATOM 788 N N . ARG A 1 95 ? -3.158 -10.231 21.322 1.00 94.19 95 ARG A N 1
ATOM 789 C CA . ARG A 1 95 ? -3.193 -10.016 22.776 1.00 94.19 95 ARG A CA 1
ATOM 790 C C . ARG A 1 95 ? -4.533 -9.479 23.273 1.00 94.19 95 ARG A C 1
ATOM 792 O O . ARG A 1 95 ? -4.704 -9.368 24.480 1.00 94.19 95 ARG A O 1
ATOM 799 N N . LEU A 1 96 ? -5.442 -9.115 22.370 1.00 93.94 96 LEU A N 1
ATOM 800 C CA . LEU A 1 96 ? -6.765 -8.613 22.718 1.00 93.94 96 LEU A CA 1
ATOM 801 C C . LEU A 1 96 ? -7.758 -9.773 22.638 1.00 93.94 96 LEU A C 1
ATOM 803 O O . LEU A 1 96 ? -8.047 -10.263 21.546 1.00 93.94 96 LEU A O 1
ATOM 807 N N . ASP A 1 97 ? -8.273 -10.211 23.785 1.00 94.50 97 ASP A N 1
ATOM 808 C CA . ASP A 1 97 ? -9.449 -11.081 23.814 1.00 94.50 97 ASP A CA 1
ATOM 809 C C . ASP A 1 97 ? -10.720 -10.305 23.418 1.00 94.50 97 ASP A C 1
ATOM 811 O O . ASP A 1 97 ? -10.681 -9.103 23.141 1.00 94.50 97 ASP A O 1
ATOM 815 N N . GLU A 1 98 ? -11.854 -11.001 23.318 1.00 92.38 98 GLU A N 1
ATOM 816 C CA . GLU A 1 98 ? -13.096 -10.409 22.808 1.00 92.38 98 GLU A CA 1
ATOM 817 C C . GLU A 1 98 ? -13.596 -9.247 23.681 1.00 92.38 98 GLU A C 1
ATOM 819 O O . GLU A 1 98 ? -13.974 -8.199 23.144 1.00 92.38 98 GLU A O 1
ATOM 824 N N . ASP A 1 99 ? -13.515 -9.395 25.005 1.00 94.56 99 ASP A N 1
ATOM 825 C CA . ASP A 1 99 ? -13.944 -8.378 25.966 1.00 94.56 99 ASP A CA 1
ATOM 826 C C . ASP A 1 99 ? -13.019 -7.154 25.929 1.00 94.56 99 ASP A C 1
ATOM 828 O O . ASP A 1 99 ? -13.484 -6.020 25.771 1.00 94.56 99 ASP A O 1
ATOM 832 N N . THR A 1 100 ? -11.699 -7.365 25.969 1.00 94.94 100 THR A N 1
ATOM 833 C CA . THR A 1 100 ? -10.704 -6.285 25.880 1.00 94.94 100 THR A CA 1
ATOM 834 C C . THR A 1 100 ? -10.814 -5.554 24.546 1.00 94.94 100 THR A C 1
ATOM 836 O O . THR A 1 100 ? -10.737 -4.326 24.489 1.00 94.94 100 THR A O 1
ATOM 839 N N . LEU A 1 101 ? -11.054 -6.280 23.451 1.00 94.56 101 LEU A N 1
ATOM 840 C CA . LEU A 1 101 ? -11.257 -5.691 22.132 1.00 94.56 101 LEU A CA 1
ATOM 841 C C . LEU A 1 101 ? -12.531 -4.835 22.076 1.00 94.56 101 LEU A C 1
ATOM 843 O O . LEU A 1 101 ? -12.541 -3.797 21.408 1.00 94.56 101 LEU A O 1
ATOM 847 N N . ALA A 1 102 ? -13.615 -5.255 22.732 1.00 93.50 102 ALA A N 1
ATOM 848 C CA . ALA A 1 102 ? -14.860 -4.491 22.783 1.00 93.50 102 ALA A CA 1
ATOM 849 C C . ALA A 1 102 ? -14.692 -3.161 23.535 1.00 93.50 102 ALA A C 1
ATOM 851 O O . ALA A 1 102 ? -15.216 -2.141 23.072 1.00 93.50 102 ALA A O 1
ATOM 852 N N . VAL A 1 103 ? -13.931 -3.170 24.634 1.00 95.06 103 VAL A N 1
ATOM 853 C CA . VAL A 1 103 ? -13.564 -1.972 25.407 1.00 95.06 103 VAL A CA 1
ATOM 854 C C . VAL A 1 103 ? -12.654 -1.059 24.587 1.00 95.06 103 VAL A C 1
ATOM 856 O O . VAL A 1 103 ? -13.017 0.089 24.329 1.00 95.06 103 VAL A O 1
ATOM 859 N N . PHE A 1 104 ? -11.548 -1.593 24.056 1.00 95.62 104 PHE A N 1
ATOM 860 C CA . PHE A 1 104 ? -10.590 -0.847 23.233 1.00 95.62 104 PHE A CA 1
ATOM 861 C C . PHE A 1 104 ? -11.270 -0.097 22.078 1.00 95.62 104 PHE A C 1
ATOM 863 O O . PHE A 1 104 ? -10.972 1.065 21.804 1.00 95.62 104 PHE A O 1
ATOM 870 N N . LYS A 1 105 ? -12.232 -0.742 21.400 1.00 95.38 105 LYS A N 1
ATOM 871 C CA . LYS A 1 105 ? -12.963 -0.127 20.282 1.00 95.38 105 LYS A CA 1
ATOM 872 C C . LYS A 1 105 ? -13.714 1.147 20.672 1.00 95.38 105 LYS A C 1
ATOM 874 O O . LYS A 1 105 ? -13.905 1.996 19.805 1.00 95.38 105 LYS A O 1
ATOM 879 N N . LEU A 1 106 ? -14.186 1.255 21.913 1.00 95.19 106 LEU A N 1
ATOM 880 C CA . LEU A 1 106 ? -14.888 2.438 22.412 1.00 95.19 106 LEU A CA 1
ATOM 881 C C . LEU A 1 106 ? -13.912 3.486 22.954 1.00 95.19 106 LEU A C 1
ATOM 883 O O . LEU A 1 106 ? -14.065 4.658 22.616 1.00 95.19 106 LEU A O 1
ATOM 887 N N . GLU A 1 107 ? -12.874 3.069 23.684 1.00 95.94 107 GLU A N 1
ATOM 888 C CA . GLU A 1 107 ? -11.841 3.965 24.234 1.00 95.94 107 GLU A CA 1
ATOM 889 C C . GLU A 1 107 ? -11.148 4.809 23.154 1.00 95.94 107 GLU A C 1
ATOM 891 O O . GLU A 1 107 ? -10.816 5.976 23.377 1.00 95.94 107 GLU A O 1
ATOM 896 N N . VAL A 1 108 ? -10.976 4.254 21.947 1.00 94.62 108 VAL A N 1
ATOM 897 C CA . VAL A 1 108 ? -10.461 5.005 20.790 1.00 94.62 108 VAL A CA 1
ATOM 898 C C . VAL A 1 108 ? -11.349 6.209 20.467 1.00 94.62 108 VAL A C 1
ATOM 900 O O . VAL A 1 108 ? -10.833 7.302 20.228 1.00 94.62 108 VAL A O 1
ATOM 903 N N . PHE A 1 109 ? -12.674 6.040 20.472 1.00 92.81 109 PHE A N 1
ATOM 904 C CA . PHE A 1 109 ? -13.597 7.143 20.206 1.00 92.81 109 PHE A CA 1
ATOM 905 C C . PHE A 1 109 ? -13.686 8.113 21.377 1.00 92.81 109 PHE A C 1
ATOM 907 O O . PHE A 1 109 ? -13.744 9.312 21.139 1.00 92.81 109 PHE A O 1
ATOM 914 N N . GLU A 1 110 ? -13.644 7.634 22.619 1.00 92.44 110 GLU A N 1
ATOM 915 C CA . GLU A 1 110 ? -13.589 8.513 23.793 1.00 92.44 110 GLU A CA 1
ATOM 916 C C . GLU A 1 110 ? -12.352 9.416 23.744 1.00 92.44 110 GLU A C 1
ATOM 918 O O . GLU A 1 110 ? -12.465 10.637 23.856 1.00 92.44 110 GLU A O 1
ATOM 923 N N . THR A 1 111 ? -11.186 8.834 23.454 1.00 94.62 111 THR A N 1
ATOM 924 C CA . THR A 1 111 ? -9.935 9.579 23.272 1.00 94.62 111 THR A CA 1
ATOM 925 C C . THR A 1 111 ? -10.038 10.554 22.100 1.00 94.62 111 THR A C 1
ATOM 927 O O . THR A 1 111 ? -9.617 11.705 22.205 1.00 94.62 111 THR A O 1
ATOM 930 N N . PHE A 1 112 ? -10.617 10.130 20.976 1.00 92.31 112 PHE A N 1
ATOM 931 C CA . PHE A 1 112 ? -10.816 10.991 19.810 1.00 92.31 112 PHE A CA 1
ATOM 932 C C . PHE A 1 112 ? -11.726 12.190 20.118 1.00 92.31 112 PHE A C 1
ATOM 934 O O . PHE A 1 112 ? -11.368 13.324 19.806 1.00 92.31 112 PHE A O 1
ATOM 941 N N . PHE A 1 113 ? -12.858 11.965 20.788 1.00 91.62 113 PHE A N 1
ATOM 942 C CA . PHE A 1 113 ? -13.805 13.013 21.167 1.00 91.62 113 PHE A CA 1
ATOM 943 C C . PHE A 1 113 ? -13.256 13.957 22.239 1.00 91.62 113 PHE A C 1
ATOM 945 O O . PHE A 1 113 ? -13.594 15.138 22.211 1.00 91.62 113 PHE A O 1
ATOM 952 N N . ALA A 1 114 ? -12.400 13.468 23.140 1.00 92.81 114 ALA A N 1
ATOM 953 C CA . ALA A 1 114 ? -11.715 14.296 24.131 1.00 92.81 114 ALA A CA 1
ATOM 954 C C . ALA A 1 114 ? -10.652 15.208 23.495 1.00 92.81 114 ALA A C 1
ATOM 956 O O . ALA A 1 114 ? -10.483 16.348 23.914 1.00 92.81 114 ALA A O 1
ATOM 957 N N . ASN A 1 115 ? -9.950 14.727 22.464 1.00 94.69 115 ASN A N 1
ATOM 958 C CA . ASN A 1 115 ? -8.939 15.518 21.752 1.00 94.69 115 ASN A CA 1
ATOM 959 C C . ASN A 1 115 ? -9.533 16.419 20.657 1.00 94.69 115 ASN A C 1
ATOM 961 O O . ASN A 1 115 ? -8.874 17.346 20.190 1.00 94.69 115 ASN A O 1
ATOM 965 N N . SER A 1 116 ? -10.761 16.147 20.215 1.00 91.00 116 SER A N 1
ATOM 966 C CA . SER A 1 116 ? -11.442 16.921 19.181 1.00 91.00 116 SER A CA 1
ATOM 967 C C . SER A 1 116 ? -12.942 16.976 19.449 1.00 91.00 116 SER A C 1
ATOM 969 O O . SER A 1 116 ? -13.723 16.218 18.874 1.00 91.00 116 SER A O 1
ATOM 971 N N . GLU A 1 117 ? -13.374 17.911 20.293 1.00 86.38 117 GLU A N 1
ATOM 972 C CA . GLU A 1 117 ? -14.793 18.061 20.649 1.00 86.38 117 GLU A CA 1
ATOM 973 C C . GLU A 1 117 ? -15.687 18.303 19.422 1.00 86.38 117 GLU A C 1
ATOM 975 O O . GLU A 1 117 ? -16.786 17.757 19.328 1.00 86.38 117 GLU A O 1
ATOM 980 N N . GLN A 1 118 ? -15.189 19.048 18.427 1.00 87.38 118 GLN A N 1
ATOM 981 C CA . GLN A 1 118 ? -15.912 19.330 17.180 1.00 87.38 118 GLN A CA 1
ATOM 982 C C . GLN A 1 118 ? -16.319 18.058 16.428 1.00 87.38 118 GLN A C 1
ATOM 984 O O . GLN A 1 118 ? -17.335 18.047 15.734 1.00 87.38 118 GLN A O 1
ATOM 989 N N . SER A 1 119 ? -15.569 16.965 16.583 1.00 84.44 119 SER A N 1
ATOM 990 C CA . SER A 1 119 ? -15.886 15.701 15.922 1.00 84.44 119 SER A CA 1
ATOM 991 C C . SER A 1 119 ? -17.206 15.081 16.404 1.00 84.44 119 SER A C 1
ATOM 993 O O . SER A 1 119 ? -17.858 14.371 15.635 1.00 84.44 119 SER A O 1
ATOM 995 N N . GLN A 1 120 ? -17.677 15.426 17.610 1.00 81.62 120 GLN A N 1
ATOM 996 C CA . GLN A 1 120 ? -18.979 14.989 18.129 1.00 81.62 120 GLN A CA 1
ATOM 997 C C . GLN A 1 120 ? -20.162 15.546 17.318 1.00 81.62 120 GLN A C 1
ATOM 999 O O . GLN A 1 120 ? -21.240 14.948 17.309 1.00 81.62 120 GLN A O 1
ATOM 1004 N N . LEU A 1 121 ? -19.969 16.663 16.603 1.00 83.50 121 LEU A N 1
ATOM 1005 C CA . LEU A 1 121 ? -20.979 17.235 15.704 1.00 83.50 121 LEU A CA 1
ATOM 1006 C C . LEU A 1 121 ? -21.160 16.393 14.435 1.00 83.50 121 LEU A C 1
ATOM 1008 O O . LEU A 1 121 ? -22.247 16.360 13.862 1.00 83.50 121 LEU A O 1
ATOM 1012 N N . PHE A 1 122 ? -20.102 15.701 14.006 1.00 80.06 122 PHE A N 1
ATOM 1013 C CA . PHE A 1 122 ? -20.079 14.926 12.765 1.00 80.06 122 PHE A CA 1
ATOM 1014 C C . PHE A 1 122 ? -20.292 13.428 12.997 1.00 80.06 122 PHE A C 1
ATOM 1016 O O . PHE A 1 122 ? -20.815 12.738 12.123 1.00 80.06 122 PHE A O 1
ATOM 1023 N N . LEU A 1 123 ? -19.922 12.917 14.173 1.00 82.19 123 LEU A N 1
ATOM 1024 C CA . LEU A 1 123 ? -20.001 11.500 14.509 1.00 82.19 123 LEU A CA 1
ATOM 1025 C C . LEU A 1 123 ? -20.869 11.269 15.752 1.00 82.19 123 LEU A C 1
ATOM 1027 O O . LEU A 1 123 ? -20.379 10.975 16.839 1.00 82.19 123 LEU A O 1
ATOM 1031 N N . ARG A 1 124 ? -22.192 11.346 15.567 1.00 80.56 124 ARG A N 1
ATOM 1032 C CA . ARG A 1 124 ? -23.187 10.992 16.590 1.00 80.56 124 ARG A CA 1
ATOM 1033 C C . ARG A 1 124 ? -23.813 9.636 16.263 1.00 80.56 124 ARG A C 1
ATOM 1035 O O . ARG A 1 124 ? -24.690 9.535 15.407 1.00 80.56 124 ARG A O 1
ATOM 1042 N N . ALA A 1 125 ? -23.357 8.581 16.930 1.00 84.44 125 ALA A N 1
ATOM 1043 C CA . ALA A 1 125 ? -23.827 7.218 16.697 1.00 84.44 125 ALA A CA 1
ATOM 1044 C C . ALA A 1 125 ? -23.892 6.412 18.002 1.00 84.44 125 ALA A C 1
ATOM 1046 O O . ALA A 1 125 ? -23.161 6.686 18.946 1.00 84.44 125 ALA A O 1
ATOM 1047 N N . ALA A 1 126 ? -24.755 5.394 18.047 1.00 90.44 126 ALA A N 1
ATOM 1048 C CA . ALA A 1 126 ? -24.827 4.481 19.188 1.00 90.44 126 ALA A CA 1
ATOM 1049 C C . ALA A 1 126 ? -23.529 3.664 19.345 1.00 90.44 126 ALA A C 1
ATOM 1051 O O . ALA A 1 126 ? -22.907 3.301 18.344 1.00 90.44 126 ALA A O 1
ATOM 1052 N N . ASN A 1 127 ? -23.178 3.268 20.575 1.00 91.88 127 ASN A N 1
ATOM 1053 C CA . ASN A 1 127 ? -21.953 2.505 20.878 1.00 91.88 127 ASN A CA 1
ATOM 1054 C C . ASN A 1 127 ? -21.781 1.260 19.998 1.00 91.88 127 ASN A C 1
ATOM 1056 O O . ASN A 1 127 ? -20.697 1.012 19.477 1.00 91.88 127 ASN A O 1
ATOM 1060 N N . LYS A 1 128 ? -22.867 0.522 19.731 1.00 92.00 128 LYS A N 1
ATOM 1061 C CA . LYS A 1 128 ? -22.845 -0.641 18.826 1.00 92.00 128 LYS A CA 1
ATOM 1062 C C . LYS A 1 128 ? -22.363 -0.280 17.414 1.00 92.00 128 LYS A C 1
ATOM 1064 O O . LYS A 1 128 ? -21.651 -1.053 16.776 1.00 92.00 128 LYS A O 1
ATOM 1069 N N . ARG A 1 129 ? -22.736 0.902 16.914 1.00 91.19 129 ARG A N 1
ATOM 1070 C CA . ARG A 1 129 ? -22.296 1.405 15.607 1.00 91.19 129 ARG A CA 1
ATOM 1071 C C . ARG A 1 129 ? -20.831 1.835 15.641 1.00 91.19 129 ARG A C 1
ATOM 1073 O O . ARG A 1 129 ? -20.120 1.524 14.691 1.00 91.19 129 ARG A O 1
ATOM 1080 N N . LEU A 1 130 ? -20.378 2.486 16.712 1.00 92.56 130 LEU A N 1
ATOM 1081 C CA . LEU A 1 130 ? -18.969 2.854 16.897 1.00 92.56 130 LEU A CA 1
ATOM 1082 C C . LEU A 1 130 ? -18.071 1.610 16.950 1.00 92.56 130 LEU A C 1
ATOM 1084 O O . LEU A 1 130 ? -17.118 1.506 16.181 1.00 92.56 130 LEU A O 1
ATOM 1088 N N . GLN A 1 131 ? -18.446 0.601 17.740 1.00 94.12 131 GLN A N 1
ATOM 1089 C CA . GLN A 1 131 ? -17.733 -0.679 17.780 1.00 94.12 131 GLN A CA 1
ATOM 1090 C C . GLN A 1 131 ? -17.662 -1.357 16.408 1.00 94.12 131 GLN A C 1
ATOM 1092 O O . GLN A 1 131 ? -16.613 -1.885 16.037 1.00 94.12 131 GLN A O 1
ATOM 1097 N N . TYR A 1 132 ? -18.754 -1.325 15.635 1.00 93.44 132 TYR A N 1
ATOM 1098 C CA . TYR A 1 132 ? -18.752 -1.837 14.264 1.00 93.44 132 TYR A CA 1
ATOM 1099 C C . TYR A 1 132 ? -17.763 -1.075 13.370 1.00 93.44 132 TYR A C 1
ATOM 1101 O O . TYR A 1 132 ? -16.981 -1.703 12.657 1.00 93.44 132 TYR A O 1
ATOM 1109 N N . ILE A 1 133 ? -17.770 0.263 13.417 1.00 92.19 133 ILE A N 1
ATOM 1110 C CA . ILE A 1 133 ? -16.855 1.106 12.631 1.00 92.19 133 ILE A CA 1
ATOM 1111 C C . ILE A 1 133 ? -15.402 0.782 12.986 1.00 92.19 133 ILE A C 1
ATOM 1113 O O . ILE A 1 133 ? -14.614 0.493 12.088 1.00 92.19 133 ILE A O 1
ATOM 1117 N N . MET A 1 134 ? -15.054 0.747 14.274 1.00 95.12 134 MET A N 1
ATOM 1118 C CA . MET A 1 134 ? -13.685 0.432 14.685 1.00 95.12 134 MET A CA 1
ATOM 1119 C C . MET A 1 134 ? -13.290 -1.001 14.321 1.00 95.12 134 MET A C 1
ATOM 1121 O O . MET A 1 134 ? -12.170 -1.240 13.879 1.00 95.12 134 MET A O 1
ATOM 1125 N N . GLY A 1 135 ? -14.221 -1.957 14.410 1.00 94.56 135 GLY A N 1
ATOM 1126 C CA . GLY A 1 135 ? -14.011 -3.311 13.896 1.00 94.56 135 GLY A CA 1
ATOM 1127 C C . GLY A 1 135 ? -13.630 -3.316 12.414 1.00 94.56 135 GLY A C 1
ATOM 1128 O O . GLY A 1 135 ? -12.650 -3.952 12.040 1.00 94.56 135 GLY A O 1
ATOM 1129 N N . ARG A 1 136 ? -14.340 -2.544 11.580 1.00 94.12 136 ARG A N 1
ATOM 1130 C CA . ARG A 1 136 ? -14.014 -2.392 10.153 1.00 94.12 136 ARG A CA 1
ATOM 1131 C C . ARG A 1 136 ? -12.651 -1.742 9.925 1.00 94.12 136 ARG A C 1
ATOM 1133 O O . ARG A 1 136 ? -11.942 -2.189 9.028 1.00 94.12 136 ARG A O 1
ATOM 1140 N N . ILE A 1 137 ? -12.283 -0.734 10.718 1.00 94.06 137 ILE A N 1
ATOM 1141 C CA . ILE A 1 137 ? -10.960 -0.094 10.650 1.00 94.06 137 ILE A CA 1
ATOM 1142 C C . ILE A 1 137 ? -9.865 -1.127 10.929 1.00 94.06 137 ILE A C 1
ATOM 1144 O O . ILE A 1 137 ? -8.963 -1.281 10.111 1.00 94.06 137 ILE A O 1
ATOM 1148 N N . LEU A 1 138 ? -9.979 -1.896 12.017 1.00 94.44 138 LEU A N 1
ATOM 1149 C CA . LEU A 1 138 ? -9.002 -2.936 12.363 1.00 94.44 138 LEU A CA 1
ATOM 1150 C C . LEU A 1 138 ? -8.894 -4.017 11.281 1.00 94.44 138 LEU A C 1
ATOM 1152 O O . LEU A 1 138 ? -7.788 -4.444 10.953 1.00 94.44 138 LEU A O 1
ATOM 1156 N N . THR A 1 139 ? -10.021 -4.431 10.690 1.00 93.56 139 THR A N 1
ATOM 1157 C CA . THR A 1 139 ? -10.017 -5.371 9.561 1.00 93.56 139 THR A CA 1
ATOM 1158 C C . THR A 1 139 ? -9.248 -4.806 8.371 1.00 93.56 139 THR A C 1
ATOM 1160 O O . THR A 1 139 ? -8.368 -5.486 7.859 1.00 93.56 139 THR A O 1
ATOM 1163 N N . ILE A 1 140 ? -9.510 -3.557 7.967 1.00 94.38 140 ILE A N 1
ATOM 1164 C CA . ILE A 1 140 ? -8.800 -2.912 6.850 1.00 94.38 140 ILE A CA 1
ATOM 1165 C C . ILE A 1 140 ? -7.302 -2.770 7.160 1.00 94.38 140 ILE A C 1
ATOM 1167 O O . ILE A 1 140 ? -6.471 -3.067 6.303 1.00 94.38 140 ILE A O 1
ATOM 1171 N N . MET A 1 141 ? -6.946 -2.380 8.390 1.00 93.50 141 MET A N 1
ATOM 1172 C CA . MET A 1 141 ? -5.550 -2.274 8.835 1.00 93.50 141 MET A CA 1
ATOM 1173 C C . MET A 1 141 ? -4.798 -3.606 8.745 1.00 93.50 141 MET A C 1
ATOM 1175 O O . MET A 1 141 ? -3.601 -3.606 8.478 1.00 93.50 141 MET A O 1
ATOM 1179 N N . ALA A 1 142 ? -5.469 -4.737 8.972 1.00 93.06 142 ALA A N 1
ATOM 1180 C CA . ALA A 1 142 ? -4.873 -6.062 8.810 1.00 93.06 142 ALA A CA 1
ATOM 1181 C C . ALA A 1 142 ? -4.862 -6.514 7.337 1.00 93.06 142 ALA A C 1
ATOM 1183 O O . ALA A 1 142 ? -3.849 -7.016 6.841 1.00 93.06 142 ALA A O 1
ATOM 1184 N N . ASP A 1 143 ? -5.971 -6.307 6.623 1.00 94.31 143 ASP A N 1
ATOM 1185 C CA . ASP A 1 143 ? -6.134 -6.703 5.224 1.00 94.31 143 ASP A CA 1
ATOM 1186 C C . ASP A 1 143 ? -5.148 -5.962 4.305 1.00 94.31 143 ASP A C 1
ATOM 1188 O O . ASP A 1 143 ? -4.703 -6.549 3.323 1.00 94.31 143 ASP A O 1
ATOM 1192 N N . ILE A 1 144 ? -4.698 -4.742 4.632 1.00 94.12 144 ILE A N 1
ATOM 1193 C CA . ILE A 1 144 ? -3.721 -4.005 3.806 1.00 94.12 144 ILE A CA 1
ATOM 1194 C C . ILE A 1 144 ? -2.410 -4.782 3.569 1.00 94.12 144 ILE A C 1
ATOM 1196 O O . ILE A 1 144 ? -1.777 -4.619 2.526 1.00 94.12 144 ILE A O 1
ATOM 1200 N N . TYR A 1 145 ? -2.025 -5.676 4.488 1.00 93.06 145 TYR A N 1
ATOM 1201 C CA . TYR A 1 145 ? -0.805 -6.487 4.387 1.00 93.06 145 TYR A CA 1
ATOM 1202 C C . TYR A 1 145 ? -1.007 -7.848 3.707 1.00 93.06 145 TYR A C 1
ATOM 1204 O O . TYR A 1 145 ? -0.032 -8.495 3.325 1.00 93.06 145 TYR A O 1
ATOM 1212 N N . THR A 1 146 ? -2.248 -8.323 3.578 1.00 91.12 146 THR A N 1
ATOM 1213 C CA . THR A 1 146 ? -2.551 -9.676 3.067 1.00 91.12 146 THR A CA 1
ATOM 1214 C C . THR A 1 146 ? -3.375 -9.636 1.779 1.00 91.12 146 THR A C 1
ATOM 1216 O O . THR A 1 146 ? -3.083 -10.363 0.825 1.00 91.12 146 THR A O 1
ATOM 1219 N N . LYS A 1 147 ? -4.332 -8.709 1.713 1.00 92.75 147 LYS A N 1
ATOM 1220 C CA . LYS A 1 147 ? -5.255 -8.410 0.612 1.00 92.75 147 LYS A CA 1
ATOM 1221 C C . LYS A 1 147 ? -5.131 -6.938 0.196 1.00 92.75 147 LYS A C 1
ATOM 1223 O O . LYS A 1 147 ? -6.118 -6.212 0.116 1.00 92.75 147 LYS A O 1
ATOM 1228 N N . THR A 1 148 ? -3.899 -6.488 -0.048 1.00 92.69 148 THR A N 1
ATOM 1229 C CA . THR A 1 148 ? -3.559 -5.074 -0.292 1.00 92.69 148 THR A CA 1
ATOM 1230 C C . THR A 1 148 ? -4.469 -4.402 -1.319 1.00 92.69 148 THR A C 1
ATOM 1232 O O . THR A 1 148 ? -4.972 -3.315 -1.065 1.00 92.69 148 THR A O 1
ATOM 1235 N N . HIS A 1 149 ? -4.721 -5.055 -2.456 1.00 90.31 149 HIS A N 1
ATOM 1236 C CA . HIS A 1 149 ? -5.544 -4.490 -3.529 1.00 90.31 149 HIS A CA 1
ATOM 1237 C C . HIS A 1 149 ? -7.007 -4.285 -3.110 1.00 90.31 149 HIS A C 1
ATOM 1239 O O . HIS A 1 149 ? -7.529 -3.181 -3.249 1.00 90.31 149 HIS A O 1
ATOM 1245 N N . ASP A 1 150 ? -7.627 -5.295 -2.494 1.00 92.44 150 ASP A N 1
ATOM 1246 C CA . ASP A 1 150 ? -8.999 -5.199 -1.982 1.00 92.44 150 ASP A CA 1
ATOM 1247 C C . ASP A 1 150 ? -9.121 -4.116 -0.900 1.00 92.44 150 ASP A C 1
ATOM 1249 O O . ASP A 1 150 ? -10.091 -3.356 -0.873 1.00 92.44 150 ASP A O 1
ATOM 1253 N N . ALA A 1 151 ? -8.117 -4.013 -0.021 1.00 93.75 151 ALA A N 1
ATOM 1254 C CA . ALA A 1 151 ? -8.063 -2.988 1.015 1.00 93.75 151 ALA A CA 1
ATOM 1255 C C . ALA A 1 151 ? -7.966 -1.578 0.411 1.00 93.75 151 ALA A C 1
ATOM 1257 O O . ALA A 1 151 ? -8.694 -0.684 0.841 1.00 93.75 151 ALA A O 1
ATOM 1258 N N . VAL A 1 152 ? -7.128 -1.383 -0.615 1.00 91.94 152 VAL A N 1
ATOM 1259 C CA . VAL A 1 152 ? -7.020 -0.108 -1.342 1.00 91.94 152 VAL A CA 1
ATOM 1260 C C . VAL A 1 152 ? -8.351 0.249 -2.003 1.00 91.94 152 VAL A C 1
ATOM 1262 O O . VAL A 1 152 ? -8.827 1.363 -1.805 1.00 91.94 152 VAL A O 1
ATOM 1265 N N . ILE A 1 153 ? -9.012 -0.690 -2.692 1.00 91.06 153 ILE A N 1
ATOM 1266 C CA . ILE A 1 153 ? -10.339 -0.455 -3.290 1.00 91.06 153 ILE A CA 1
ATOM 1267 C C . ILE A 1 153 ? -11.357 -0.048 -2.223 1.00 91.06 153 ILE A C 1
ATOM 1269 O O . ILE A 1 153 ? -12.097 0.921 -2.409 1.00 91.06 153 ILE A O 1
ATOM 1273 N N . ALA A 1 154 ? -11.396 -0.761 -1.095 1.00 91.12 154 ALA A N 1
ATOM 1274 C CA . ALA A 1 154 ? -12.311 -0.456 -0.004 1.00 91.12 154 ALA A CA 1
ATOM 1275 C C . ALA A 1 154 ? -12.063 0.948 0.573 1.00 91.12 154 ALA A C 1
ATOM 1277 O O . ALA A 1 154 ? -13.019 1.691 0.803 1.00 91.12 154 ALA A O 1
ATOM 1278 N N . ILE A 1 155 ? -10.798 1.336 0.765 1.00 91.62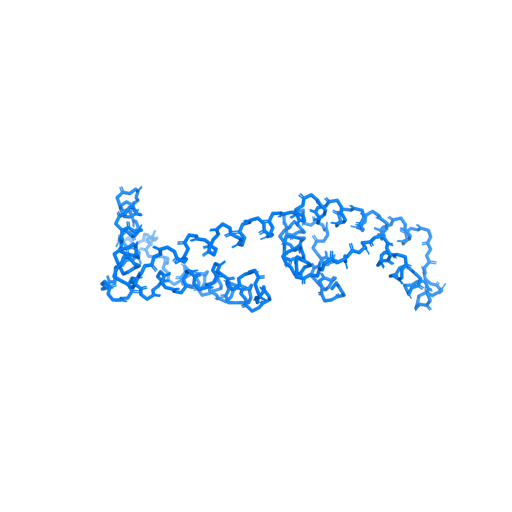 155 ILE A N 1
ATOM 1279 C CA . ILE A 1 155 ? -10.417 2.673 1.240 1.00 91.62 155 ILE A CA 1
ATOM 1280 C C . ILE A 1 155 ? -10.788 3.741 0.207 1.00 91.62 155 ILE A C 1
ATOM 1282 O O . ILE A 1 155 ? -11.384 4.750 0.575 1.00 91.62 155 ILE A O 1
ATOM 1286 N N . SER A 1 156 ? -10.504 3.526 -1.080 1.00 89.06 156 SER A N 1
ATOM 1287 C CA . SER A 1 156 ? -10.860 4.470 -2.145 1.00 89.06 156 SER A CA 1
ATOM 1288 C C . SER A 1 156 ? -12.373 4.666 -2.252 1.00 89.06 156 SER A C 1
ATOM 1290 O O . SER A 1 156 ? -12.838 5.802 -2.339 1.00 89.06 156 SER A O 1
ATOM 1292 N N . ALA A 1 157 ? -13.159 3.588 -2.173 1.00 88.50 157 ALA A N 1
ATOM 1293 C CA . ALA A 1 157 ? -14.618 3.665 -2.168 1.00 88.50 157 ALA A CA 1
ATOM 1294 C C . ALA A 1 157 ? -15.148 4.449 -0.955 1.00 88.50 157 ALA A C 1
ATOM 1296 O O . ALA A 1 157 ? -16.028 5.298 -1.103 1.00 88.50 157 ALA A O 1
ATOM 1297 N N . LEU A 1 158 ? -14.583 4.217 0.237 1.00 87.88 158 LEU A N 1
ATOM 1298 C CA . LEU A 1 158 ? -14.900 5.002 1.434 1.00 87.88 158 LEU A CA 1
ATOM 1299 C C . LEU A 1 158 ? -14.518 6.479 1.265 1.00 87.88 158 LEU A C 1
ATOM 1301 O O . LEU A 1 158 ? -15.303 7.354 1.625 1.00 87.88 158 LEU A O 1
ATOM 1305 N N . GLY A 1 159 ? -13.358 6.765 0.672 1.00 85.94 159 GLY A N 1
ATOM 1306 C CA . GLY A 1 159 ? -12.906 8.123 0.369 1.00 85.94 159 GLY A CA 1
ATOM 1307 C C . GLY A 1 159 ? -13.870 8.871 -0.553 1.00 85.94 159 GLY A C 1
ATOM 1308 O O . GLY A 1 159 ? -14.236 10.007 -0.261 1.00 85.94 159 GLY A O 1
ATOM 1309 N N . LEU A 1 160 ? -14.362 8.216 -1.610 1.00 85.69 160 LEU A N 1
ATOM 1310 C CA . LEU A 1 160 ? -15.371 8.788 -2.509 1.00 85.69 160 LEU A CA 1
ATOM 1311 C C . LEU A 1 160 ? -16.696 9.061 -1.791 1.00 85.69 160 LEU A C 1
ATOM 1313 O O . LEU A 1 160 ? -17.290 10.119 -1.989 1.00 85.69 160 LEU A O 1
ATOM 1317 N N . LEU A 1 161 ? -17.146 8.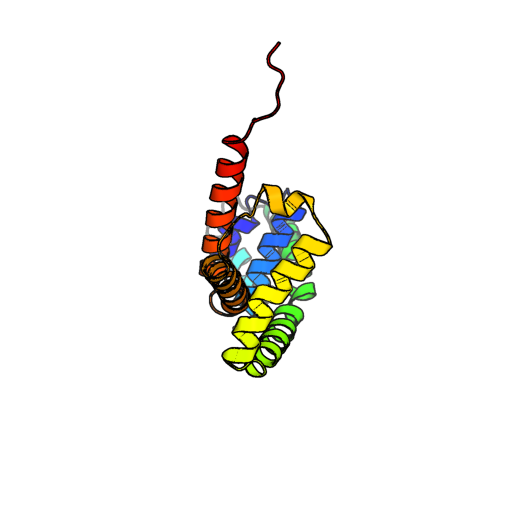148 -0.926 1.00 84.31 161 LEU A N 1
ATOM 1318 C CA . LEU A 1 161 ? -18.346 8.360 -0.113 1.00 84.31 161 LEU A CA 1
ATOM 1319 C C . LEU A 1 161 ? -18.183 9.542 0.847 1.00 84.31 161 LEU A C 1
ATOM 1321 O O . LEU A 1 161 ? -19.119 10.320 1.016 1.00 84.31 161 LEU A O 1
ATOM 1325 N N . HIS A 1 162 ? -17.005 9.706 1.449 1.00 81.62 162 HIS A N 1
ATOM 1326 C CA . HIS A 1 162 ? -16.717 10.842 2.321 1.00 81.62 162 HIS A CA 1
ATOM 1327 C C . HIS A 1 162 ? -16.636 12.161 1.544 1.00 81.62 162 HIS A C 1
ATOM 1329 O O . HIS A 1 162 ? -17.236 13.145 1.971 1.00 81.62 162 HIS A O 1
ATOM 1335 N N . ALA A 1 163 ? -15.988 12.183 0.378 1.00 77.50 163 ALA A N 1
ATOM 1336 C CA . ALA A 1 163 ? -15.936 13.363 -0.484 1.00 77.50 163 ALA A CA 1
ATOM 1337 C C . ALA A 1 163 ? -17.335 13.771 -0.987 1.00 77.50 163 ALA A C 1
ATOM 1339 O O . ALA A 1 163 ? -17.708 14.943 -0.927 1.00 77.50 163 ALA A O 1
ATOM 1340 N N . ALA A 1 164 ? -18.150 12.799 -1.405 1.00 70.38 164 ALA A N 1
ATOM 1341 C CA . ALA A 1 164 ? -19.536 13.030 -1.811 1.00 70.38 164 ALA A CA 1
ATOM 1342 C C . ALA A 1 164 ? -20.436 13.438 -0.628 1.00 70.38 164 ALA A C 1
ATOM 1344 O O . ALA A 1 164 ? -21.365 14.229 -0.791 1.00 70.38 164 ALA A O 1
ATOM 1345 N N . GLY A 1 165 ? -20.166 12.922 0.574 1.00 59.78 165 GLY A N 1
ATOM 1346 C CA . GLY A 1 165 ? -20.852 13.304 1.810 1.00 59.78 165 GLY A CA 1
ATOM 1347 C C . GLY A 1 165 ? -20.542 14.738 2.248 1.00 59.78 165 GLY A C 1
ATOM 1348 O O . GLY A 1 165 ? -21.454 15.458 2.647 1.00 59.78 165 GLY A O 1
ATOM 1349 N N . LEU A 1 166 ? -19.290 15.185 2.096 1.00 53.41 166 LEU A N 1
ATOM 1350 C CA . LEU A 1 166 ? -18.868 16.571 2.343 1.00 53.41 166 LEU A CA 1
ATOM 1351 C C . LEU A 1 166 ? -19.560 17.561 1.393 1.00 53.41 166 LEU A C 1
ATOM 1353 O O . LEU A 1 166 ? -19.978 18.633 1.825 1.00 53.41 166 LEU A O 1
ATOM 1357 N N . GLN A 1 167 ? -19.786 17.182 0.131 1.00 44.56 167 GLN A N 1
ATOM 1358 C CA . GLN A 1 167 ? -20.563 17.997 -0.816 1.00 44.56 167 GLN A CA 1
ATOM 1359 C C . GLN A 1 167 ? -22.050 18.129 -0.447 1.00 44.56 167 GLN A C 1
ATOM 1361 O O . GLN A 1 167 ? -22.713 19.050 -0.918 1.00 44.56 167 GLN A O 1
ATOM 1366 N N . ARG A 1 168 ? -22.593 17.242 0.398 1.00 46.28 168 ARG A N 1
ATOM 1367 C CA . ARG A 1 168 ? -23.992 17.302 0.855 1.00 46.28 168 ARG A CA 1
ATOM 1368 C C . ARG A 1 168 ? -24.196 18.139 2.116 1.00 46.28 168 ARG A C 1
ATOM 1370 O O . ARG A 1 168 ? -25.342 18.303 2.524 1.00 46.28 168 ARG A O 1
ATOM 1377 N N . ASN A 1 169 ? -23.132 18.700 2.697 1.00 44.78 169 ASN A N 1
ATOM 1378 C CA . ASN A 1 169 ? -23.226 19.584 3.859 1.00 44.78 169 ASN A CA 1
ATOM 1379 C C . ASN A 1 169 ? -22.584 20.981 3.650 1.00 44.78 169 ASN A C 1
ATOM 1381 O O . ASN A 1 169 ? -21.761 21.395 4.462 1.00 44.78 169 ASN A O 1
ATOM 1385 N N . PRO A 1 170 ? -22.983 21.777 2.632 1.00 36.53 170 PRO A N 1
ATOM 1386 C CA . PRO A 1 170 ? -22.640 23.206 2.534 1.00 36.53 170 PRO A CA 1
ATOM 1387 C C . PRO A 1 170 ? -23.488 24.105 3.476 1.00 36.53 170 PRO A C 1
ATOM 1389 O O . PRO A 1 170 ? -23.711 25.283 3.219 1.00 36.53 170 PRO A O 1
ATOM 1392 N N . LEU A 1 171 ? -23.932 23.535 4.599 1.00 38.81 171 LEU A N 1
ATOM 1393 C CA . LEU A 1 171 ? -24.733 24.057 5.713 1.00 38.81 171 LEU A CA 1
ATOM 1394 C C . LEU A 1 171 ? -24.414 25.393 6.402 1.00 38.81 171 LEU A C 1
ATOM 1396 O O . LEU A 1 171 ? -25.039 25.629 7.425 1.00 38.81 171 LEU A O 1
ATOM 1400 N N . VAL A 1 172 ? -23.442 26.212 5.989 1.00 40.09 172 VAL A N 1
ATOM 1401 C CA . VAL A 1 172 ? -23.237 27.554 6.587 1.00 40.09 172 VAL A CA 1
ATOM 1402 C C . VAL A 1 172 ? -22.675 28.520 5.539 1.00 40.09 172 VAL A C 1
ATOM 1404 O O . VAL A 1 172 ? -21.578 29.053 5.665 1.00 40.09 172 VAL A O 1
ATOM 1407 N N . LEU A 1 173 ? -23.434 28.753 4.471 1.00 34.69 173 LEU A N 1
ATOM 1408 C CA . LEU A 1 173 ? -23.340 30.004 3.722 1.00 34.69 173 LEU A CA 1
ATOM 1409 C C . LEU A 1 173 ? -24.661 30.746 3.914 1.00 34.69 173 LEU A C 1
ATOM 1411 O O . LEU A 1 173 ? -25.691 30.361 3.366 1.00 34.69 173 LEU A O 1
ATOM 1415 N N . SER A 1 174 ? -24.588 31.733 4.811 1.00 33.19 174 SER A N 1
ATOM 1416 C CA . SER A 1 174 ? -25.420 32.936 4.925 1.00 33.19 174 SER A CA 1
ATOM 1417 C C . SER A 1 174 ? -26.750 32.909 4.167 1.00 33.19 174 SER A C 1
ATOM 1419 O O . SER A 1 174 ? -26.795 33.149 2.959 1.00 33.19 174 SER A O 1
ATOM 1421 N N . ARG A 1 175 ? -27.844 32.718 4.905 1.00 32.03 175 ARG A N 1
ATOM 1422 C CA . ARG A 1 175 ? -29.113 33.347 4.543 1.00 32.03 175 ARG A CA 1
ATOM 1423 C C . ARG A 1 175 ? -29.244 34.625 5.360 1.00 32.03 175 ARG A C 1
ATOM 1425 O O . ARG A 1 175 ? -29.171 34.565 6.587 1.00 32.03 175 ARG A O 1
ATOM 1432 N N . GLU A 1 176 ? -29.343 35.734 4.634 1.00 34.22 176 GLU A N 1
ATOM 1433 C CA . GLU A 1 176 ? -29.990 36.974 5.074 1.00 34.22 176 GLU A CA 1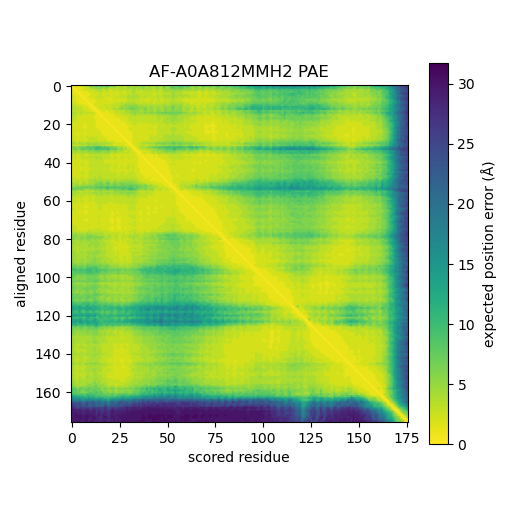
ATOM 1434 C C . GLU A 1 176 ? -31.431 36.703 5.531 1.00 34.22 176 GLU A C 1
ATOM 1436 O O . GLU A 1 176 ? -32.057 35.753 4.991 1.00 34.22 176 GLU A O 1
#

pLDDT: mean 88.37, std 13.49, range [32.03, 96.69]

InterPro domains:
  IPR012292 Globin/Protoglobin [G3DSA:1.10.490.10] (1-78)

Solvent-accessible surface area (backbone atoms only — not comparable to full-atom values): 10079 Å² total; per-residue (Å²): 110,74,76,54,44,74,59,38,62,82,27,64,90,38,66,70,60,32,47,55,49,30,51,55,47,25,34,61,48,57,79,47,97,80,80,60,68,68,61,51,50,54,52,50,53,55,49,51,46,70,76,33,64,92,73,61,45,72,66,55,52,51,52,54,47,54,54,46,52,55,48,51,55,52,24,61,76,44,45,64,52,50,62,52,52,50,52,51,51,52,56,56,57,73,71,46,52,74,68,57,44,59,51,51,35,47,52,55,51,54,54,48,40,73,77,34,62,72,52,52,81,80,61,77,71,58,68,74,55,45,40,50,52,40,49,52,51,55,49,42,68,54,30,37,67,78,42,36,69,63,30,50,53,53,50,52,54,51,48,52,52,50,56,56,50,55,71,73,58,76,84,83,69,83,80,131

Secondary structure (DSSP, 8-state):
-HHHHHHHTTTTT-HHHHHHHHHHHHHHHTTSS---HHHHHHHHHHHHHHH-TTT--HHHHHHHHHHHHHHHHHHHHHTTHHHHHHHHHHHHHHT--HHHHHHHHHHHHHHHHHH-TTHHHH----HHHHHHHHHHHHHHHHHTTTSHHHHHHHHHHHHHHHHHHHHT----S---

Mean predicted aligned error: 6.88 Å

Sequence (176 aa):
MLYAMESLVPHVGNIDRMQEECDVLALTLARYDKVTLSEFKSVMFASLRSLLPSRWNMEHENAWTWFWECVEKKVEANRQFPSQYHRCLRSFLSRLDEDTLAVFKLEVFETFFANSEQSQLFLRAANKRLQYIMGRILTIMADIYTKTHDAVIAISALGLLHAAGLQRNPLVLSRE